Protein AF-A0A965HYM5-F1 (afdb_monomer_lite)

Radius of gyration: 10.59 Å; chains: 1; bounding box: 33×19×26 Å

pLDDT: mean 85.53, std 10.84, range [47.53, 94.56]

Foldseek 3Di:
DDDDFFFKKFFQDAPDPPDPQDGRWIFTFHDQDPQRWTFTCTPVRDGDIDDPPRTDMDTDPPD

Secondary structure (DSSP, 8-state):
----TT-EEEEEE---TT----TT-EEEEEEE-TT--EEEEETTS--PEEPBTTBEEEE----

Sequence (63 aa):
MSNKVGDRVRLIRCNDQYSNLPSGTTGTVDFIDGMGTIHVKWDNGSRLGLIPGEDSWCLEDNA

Structure (mmCIF, N/CA/C/O backbone):
data_AF-A0A965HYM5-F1
#
_entry.id   AF-A0A965HYM5-F1
#
loop_
_atom_site.group_PDB
_atom_site.id
_atom_site.type_symbol
_atom_site.label_atom_id
_atom_site.label_alt_id
_atom_site.label_comp_id
_atom_site.label_asym_id
_atom_site.label_entity_id
_atom_site.label_seq_id
_atom_site.pdbx_PDB_ins_code
_atom_site.Cartn_x
_atom_site.Cartn_y
_atom_site.Cartn_z
_atom_site.occupancy
_atom_site.B_iso_or_equiv
_atom_site.auth_seq_id
_atom_site.auth_comp_id
_atom_site.auth_asym_id
_atom_site.auth_atom_id
_atom_site.pdbx_PDB_model_num
ATOM 1 N N . MET A 1 1 ? -8.641 -9.950 -8.708 1.00 51.47 1 MET A N 1
ATOM 2 C CA . MET A 1 1 ? -9.025 -8.758 -7.925 1.00 51.47 1 MET A CA 1
ATOM 3 C C . MET A 1 1 ? -8.409 -7.560 -8.620 1.00 51.47 1 MET A C 1
ATOM 5 O O . MET A 1 1 ? -7.207 -7.572 -8.846 1.00 51.47 1 MET A O 1
ATOM 9 N N . SER A 1 2 ? -9.215 -6.605 -9.072 1.00 67.12 2 SER A N 1
ATOM 10 C CA . SER A 1 2 ? -8.736 -5.378 -9.715 1.00 67.12 2 SER A CA 1
ATOM 11 C C . SER A 1 2 ? -8.570 -4.306 -8.641 1.00 67.12 2 SER A C 1
ATOM 13 O O . SER A 1 2 ? -9.574 -3.744 -8.216 1.00 67.12 2 SER A O 1
ATOM 15 N N . ASN A 1 3 ? -7.339 -4.067 -8.183 1.00 77.12 3 ASN A N 1
ATOM 16 C CA . ASN A 1 3 ? -7.051 -2.939 -7.294 1.00 77.12 3 ASN A CA 1
ATOM 17 C C . ASN A 1 3 ? -7.106 -1.642 -8.114 1.00 77.12 3 ASN A C 1
ATOM 19 O O . ASN A 1 3 ? -6.531 -1.580 -9.204 1.00 77.12 3 ASN A O 1
ATOM 23 N N . LYS A 1 4 ? -7.769 -0.611 -7.596 1.00 85.88 4 LYS A N 1
ATOM 24 C CA . LYS A 1 4 ? -7.803 0.740 -8.173 1.00 85.88 4 LYS A CA 1
ATOM 25 C C . LYS A 1 4 ? -7.428 1.778 -7.120 1.00 85.88 4 LYS A C 1
ATOM 27 O O . LYS A 1 4 ?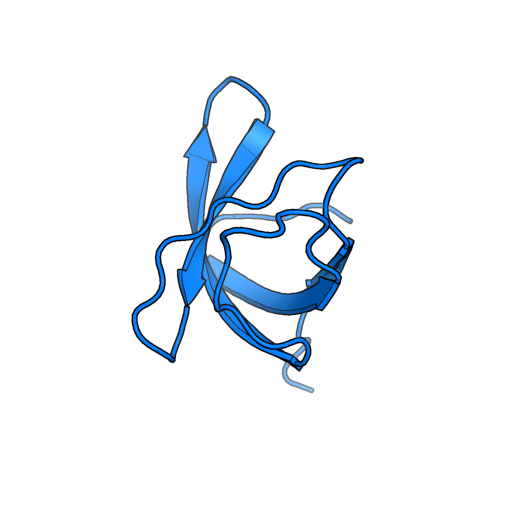 -7.540 1.548 -5.919 1.00 85.88 4 LYS A O 1
ATOM 32 N N . VAL A 1 5 ? -6.998 2.946 -7.588 1.00 90.19 5 VAL A N 1
ATOM 33 C CA . VAL A 1 5 ? -6.778 4.108 -6.719 1.00 90.19 5 VAL A CA 1
ATOM 34 C C . VAL A 1 5 ? -8.060 4.418 -5.944 1.00 90.19 5 VAL A C 1
ATOM 36 O O . VAL A 1 5 ? -9.149 4.445 -6.521 1.00 90.19 5 VAL A O 1
ATOM 39 N N . GLY A 1 6 ? -7.919 4.631 -4.636 1.00 89.88 6 GLY A N 1
ATOM 40 C CA . GLY A 1 6 ? -9.021 4.843 -3.700 1.00 89.88 6 GLY A CA 1
ATOM 41 C C . GLY A 1 6 ? -9.538 3.580 -3.008 1.00 89.88 6 GLY A C 1
ATOM 42 O O . GLY A 1 6 ? -10.299 3.709 -2.049 1.00 89.88 6 GLY A O 1
ATOM 43 N N . ASP A 1 7 ? -9.121 2.382 -3.426 1.00 91.88 7 ASP A N 1
ATOM 44 C CA . ASP A 1 7 ? -9.502 1.154 -2.726 1.00 91.88 7 ASP A CA 1
ATOM 45 C C . ASP A 1 7 ? -8.893 1.102 -1.323 1.00 91.88 7 ASP A C 1
ATOM 47 O O . ASP A 1 7 ? -7.741 1.490 -1.098 1.00 91.88 7 ASP A O 1
ATOM 51 N N . ARG A 1 8 ? -9.673 0.572 -0.378 1.00 93.50 8 ARG A N 1
ATOM 52 C CA . ARG A 1 8 ? -9.185 0.220 0.951 1.00 93.50 8 ARG A CA 1
ATOM 53 C C . ARG A 1 8 ? -8.592 -1.172 0.921 1.00 93.50 8 ARG A C 1
ATOM 55 O O . ARG A 1 8 ? -9.221 -2.114 0.447 1.00 93.50 8 ARG A O 1
ATOM 62 N N . VAL A 1 9 ? -7.379 -1.291 1.437 1.00 92.81 9 VAL A N 1
ATOM 63 C CA . VAL A 1 9 ? -6.640 -2.547 1.498 1.00 92.81 9 VAL A CA 1
ATOM 64 C C . VAL A 1 9 ? -6.181 -2.820 2.917 1.00 92.81 9 VAL A C 1
ATOM 66 O O . VAL A 1 9 ? -5.854 -1.903 3.671 1.00 92.81 9 VAL A O 1
ATOM 69 N N . ARG A 1 10 ? -6.106 -4.101 3.266 1.00 92.88 10 ARG A N 1
ATOM 70 C CA . ARG A 1 10 ? -5.507 -4.585 4.505 1.00 92.88 10 ARG A CA 1
ATOM 71 C C . ARG A 1 10 ? -4.308 -5.460 4.181 1.00 92.88 10 ARG A C 1
ATOM 73 O O . ARG A 1 10 ? -4.436 -6.433 3.436 1.00 92.88 10 ARG A O 1
ATOM 80 N N . LEU A 1 11 ? -3.157 -5.144 4.769 1.00 91.94 11 LEU A N 1
ATOM 81 C CA . LEU A 1 11 ? -1.967 -5.979 4.662 1.00 91.94 11 LEU A CA 1
ATOM 82 C C . LEU A 1 11 ? -2.232 -7.323 5.347 1.00 91.94 11 LEU A C 1
ATOM 84 O O . LEU A 1 11 ? -2.585 -7.359 6.522 1.00 91.94 11 LEU A O 1
ATOM 88 N N . ILE A 1 12 ? -2.019 -8.431 4.644 1.00 90.50 12 ILE A N 1
ATOM 89 C CA . ILE A 1 12 ? -2.064 -9.775 5.234 1.00 90.50 12 ILE A CA 1
ATOM 90 C C . ILE A 1 12 ? -0.649 -10.194 5.617 1.00 90.50 12 ILE A C 1
ATOM 92 O O . ILE A 1 12 ? -0.403 -10.616 6.745 1.00 90.50 12 ILE A O 1
ATOM 96 N N . ARG A 1 13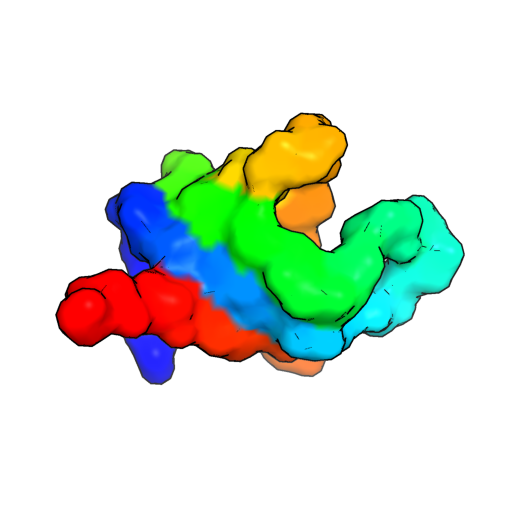 ? 0.290 -10.055 4.679 1.00 85.75 13 ARG A N 1
ATOM 97 C CA . ARG A 1 13 ? 1.692 -10.410 4.870 1.00 85.75 13 ARG A CA 1
ATOM 98 C C . ARG A 1 13 ? 2.559 -9.569 3.947 1.00 85.75 13 ARG A C 1
ATOM 100 O O . ARG A 1 13 ? 2.264 -9.473 2.761 1.00 85.75 13 ARG A O 1
ATOM 107 N N . CYS A 1 14 ? 3.636 -9.027 4.497 1.00 84.50 14 CYS A N 1
ATOM 108 C CA .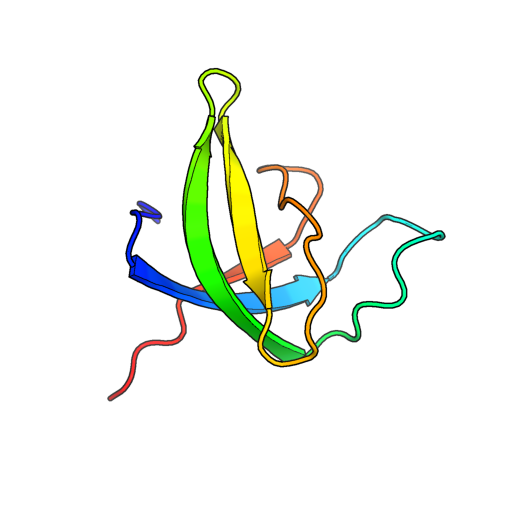 CYS A 1 14 ? 4.741 -8.480 3.726 1.00 84.50 14 CYS A CA 1
ATOM 109 C C . CYS A 1 14 ? 5.956 -9.391 3.916 1.00 84.50 14 CYS A C 1
ATOM 111 O O . CYS A 1 14 ? 6.178 -9.894 5.022 1.00 84.50 14 CYS A O 1
ATOM 113 N N . ASN A 1 15 ? 6.703 -9.650 2.843 1.00 72.25 15 ASN A N 1
ATOM 114 C CA . ASN A 1 15 ? 7.931 -10.449 2.909 1.00 72.25 15 ASN A CA 1
ATOM 115 C C . ASN A 1 15 ? 9.194 -9.592 3.131 1.00 72.25 15 ASN A C 1
ATOM 117 O O . ASN A 1 15 ? 10.307 -10.115 3.106 1.00 72.25 15 ASN A O 1
ATOM 121 N N . ASP A 1 16 ? 9.037 -8.288 3.364 1.00 72.88 16 ASP A N 1
ATOM 122 C CA . ASP A 1 16 ? 10.140 -7.368 3.616 1.00 72.88 16 ASP A CA 1
ATOM 123 C C . ASP A 1 16 ? 10.501 -7.316 5.110 1.00 72.88 16 ASP A C 1
ATOM 125 O O . ASP A 1 16 ? 9.760 -6.774 5.936 1.00 72.88 16 ASP A O 1
ATOM 129 N N . GLN A 1 17 ? 11.686 -7.838 5.437 1.00 65.88 17 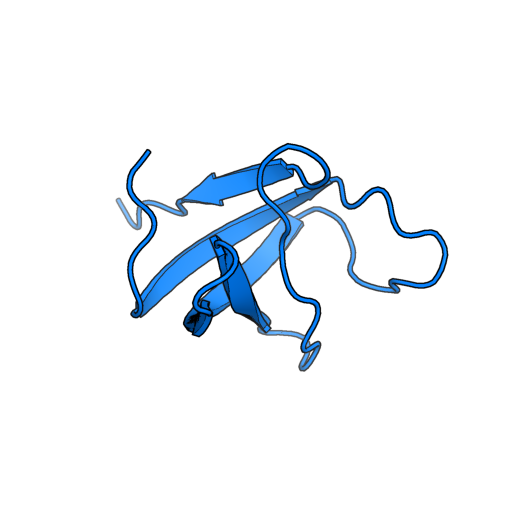GLN A N 1
ATOM 130 C CA . GLN A 1 17 ? 12.286 -7.822 6.777 1.00 65.88 17 GLN A CA 1
ATOM 131 C C . GLN A 1 17 ? 12.595 -6.414 7.320 1.00 65.88 17 GLN A C 1
ATOM 133 O O . GLN A 1 17 ? 12.834 -6.264 8.517 1.00 65.88 17 GLN A O 1
ATOM 138 N N . TYR A 1 18 ? 12.618 -5.390 6.464 1.00 68.31 18 TYR A N 1
ATOM 139 C CA . TYR A 1 18 ? 12.839 -3.994 6.846 1.00 68.31 18 TYR A CA 1
ATOM 140 C C . TYR A 1 18 ? 11.530 -3.220 7.028 1.00 68.31 18 TYR A C 1
ATOM 142 O O . TYR A 1 18 ? 11.533 -2.111 7.574 1.00 68.31 18 TYR A O 1
ATOM 150 N N . SER A 1 19 ? 10.402 -3.793 6.603 1.00 70.38 19 SER A N 1
ATOM 151 C CA . SER A 1 19 ? 9.100 -3.167 6.771 1.00 70.38 19 SER A CA 1
ATOM 152 C C . SER A 1 19 ? 8.596 -3.365 8.205 1.00 70.38 19 SER A C 1
ATOM 154 O O . SER A 1 19 ? 8.305 -4.466 8.661 1.00 70.38 19 SER A O 1
ATOM 156 N N . ASN A 1 20 ? 8.441 -2.264 8.941 1.00 76.62 20 ASN A N 1
ATOM 157 C CA . ASN A 1 20 ? 7.777 -2.268 10.250 1.00 76.62 20 ASN A CA 1
ATOM 158 C C . ASN A 1 20 ? 6.246 -2.241 10.114 1.00 76.62 20 ASN A C 1
ATOM 160 O O . ASN A 1 20 ? 5.564 -1.766 11.020 1.00 76.62 20 ASN A O 1
ATOM 164 N N . LEU A 1 21 ? 5.692 -2.649 8.967 1.00 83.38 21 LEU A N 1
ATOM 165 C CA . LEU A 1 21 ? 4.258 -2.589 8.716 1.00 83.38 21 LEU A CA 1
ATOM 166 C C . LEU A 1 21 ? 3.604 -3.867 9.262 1.00 83.38 21 LEU A C 1
ATOM 168 O O . LEU A 1 21 ? 3.788 -4.935 8.677 1.00 83.38 21 LEU A O 1
ATOM 172 N N . PRO A 1 22 ? 2.852 -3.803 10.377 1.00 84.31 22 PRO A N 1
ATOM 173 C CA . PRO A 1 22 ? 2.270 -5.005 10.945 1.00 84.31 22 PRO A CA 1
ATOM 174 C C . PRO A 1 22 ? 1.163 -5.551 10.040 1.00 84.31 22 PRO A C 1
ATOM 176 O O . PRO A 1 22 ? 0.377 -4.796 9.455 1.00 84.31 22 PRO A O 1
ATOM 179 N N . SER A 1 23 ? 1.063 -6.877 9.964 1.00 87.31 23 SER A N 1
ATOM 180 C CA . SER A 1 23 ? -0.092 -7.555 9.372 1.00 87.31 23 SER A CA 1
ATOM 181 C C . SER A 1 23 ? -1.386 -7.057 10.018 1.00 87.31 23 SER A C 1
ATOM 183 O O . SER A 1 23 ? -1.456 -6.890 11.235 1.00 87.31 23 SER A O 1
ATOM 185 N N . GLY A 1 24 ? -2.413 -6.838 9.209 1.00 89.38 24 GLY A N 1
ATOM 186 C CA . GLY A 1 24 ? -3.683 -6.249 9.618 1.00 89.38 24 GLY A CA 1
ATOM 187 C C . GLY A 1 24 ? -3.730 -4.728 9.492 1.00 89.38 24 GLY A C 1
ATOM 188 O O . GLY A 1 24 ? -4.821 -4.172 9.596 1.00 89.38 24 GLY A O 1
ATOM 189 N N . THR A 1 25 ? -2.602 -4.056 9.222 1.00 91.75 25 THR A N 1
ATOM 190 C CA . THR A 1 25 ? -2.618 -2.615 8.937 1.00 91.75 25 THR A CA 1
ATOM 191 C C . THR A 1 25 ? -3.442 -2.349 7.693 1.00 91.75 25 THR A C 1
ATOM 193 O O . THR A 1 25 ? -3.310 -3.040 6.682 1.00 91.75 25 THR A O 1
ATOM 196 N N . THR A 1 26 ? -4.283 -1.331 7.776 1.00 93.94 26 THR A N 1
ATOM 197 C CA . THR A 1 26 ? -5.147 -0.893 6.694 1.00 93.94 26 THR A CA 1
ATOM 198 C C . THR A 1 26 ? -4.609 0.383 6.061 1.00 93.94 26 THR A C 1
ATOM 200 O O . THR A 1 26 ? -3.876 1.160 6.681 1.00 93.94 26 THR A O 1
ATOM 203 N N . GLY A 1 27 ? -4.922 0.577 4.789 1.00 93.69 27 GLY A N 1
ATOM 204 C CA . GLY A 1 27 ? -4.459 1.714 4.016 1.00 93.69 27 GLY A CA 1
ATOM 205 C C . GLY A 1 27 ? -5.317 1.935 2.786 1.00 93.69 27 GLY A C 1
ATOM 206 O O . GLY A 1 27 ? -6.167 1.115 2.438 1.00 93.69 27 GLY A O 1
ATOM 207 N N . THR A 1 28 ? -5.104 3.071 2.138 1.00 94.56 28 THR A N 1
ATOM 208 C CA . THR A 1 28 ? -5.808 3.434 0.907 1.00 94.56 28 THR A CA 1
ATOM 209 C C . THR A 1 28 ? -4.826 3.452 -0.251 1.00 94.56 28 THR A C 1
ATOM 211 O O . THR A 1 28 ? -3.750 4.040 -0.132 1.00 94.56 28 THR A O 1
ATOM 214 N N . 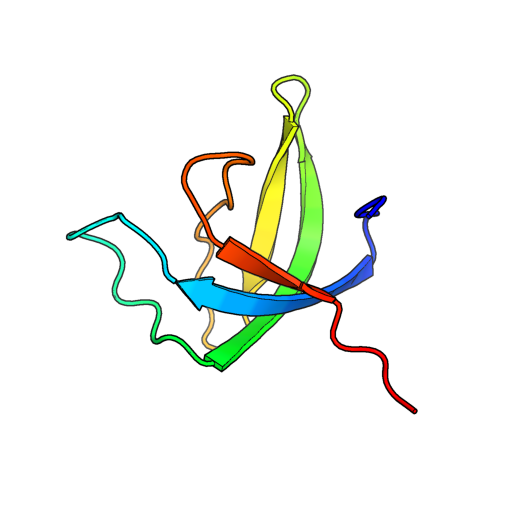VAL A 1 29 ? -5.184 2.822 -1.370 1.00 93.81 29 VAL A N 1
ATOM 215 C CA . VAL A 1 29 ? -4.373 2.868 -2.593 1.00 93.81 29 VAL A CA 1
ATOM 216 C C . VAL A 1 29 ? -4.306 4.310 -3.090 1.00 93.81 29 VAL A C 1
ATOM 218 O O . VAL A 1 29 ? -5.331 4.902 -3.428 1.00 93.81 29 VAL A O 1
ATOM 221 N N . ASP A 1 30 ? -3.099 4.864 -3.131 1.00 94.25 30 ASP A N 1
ATOM 222 C CA . ASP A 1 30 ? -2.824 6.234 -3.569 1.00 94.25 30 ASP A CA 1
ATOM 223 C C . ASP A 1 30 ? -2.490 6.268 -5.064 1.00 94.25 30 ASP A C 1
ATOM 225 O O . ASP A 1 30 ? -3.003 7.090 -5.819 1.00 94.25 30 ASP A O 1
ATOM 229 N N . PHE A 1 31 ? -1.668 5.319 -5.518 1.00 92.69 31 PHE A N 1
ATOM 230 C CA . PHE A 1 31 ? -1.206 5.261 -6.899 1.00 92.69 31 PHE A CA 1
ATOM 231 C C . PHE A 1 31 ? -0.774 3.842 -7.286 1.00 92.69 31 PHE A C 1
ATOM 233 O O . PHE A 1 31 ? -0.308 3.078 -6.446 1.00 92.69 31 PHE A O 1
ATOM 240 N N . ILE A 1 32 ? -0.911 3.488 -8.564 1.00 92.44 32 ILE A N 1
ATOM 241 C CA . ILE A 1 32 ? -0.350 2.254 -9.128 1.00 92.44 32 ILE A CA 1
ATOM 242 C C . ILE A 1 32 ? 0.626 2.672 -10.218 1.00 92.44 32 ILE A C 1
ATOM 244 O O . ILE A 1 32 ? 0.239 3.376 -11.152 1.00 92.44 32 ILE A O 1
ATOM 248 N N . ASP A 1 33 ? 1.887 2.272 -10.082 1.00 90.94 33 ASP A N 1
ATOM 249 C CA . ASP A 1 33 ? 2.909 2.637 -11.056 1.00 90.94 33 ASP A CA 1
ATOM 250 C C . ASP A 1 33 ? 2.874 1.757 -12.314 1.00 90.94 33 ASP A C 1
ATOM 252 O O . ASP A 1 33 ? 2.163 0.755 -12.400 1.00 90.94 33 ASP A O 1
ATOM 256 N N . GLY A 1 34 ? 3.658 2.144 -13.324 1.00 89.69 34 GLY A N 1
ATOM 257 C CA . GLY A 1 34 ? 3.731 1.425 -14.599 1.00 89.69 34 GLY A CA 1
ATOM 258 C C . GLY A 1 34 ? 4.340 0.021 -14.507 1.00 89.69 34 GLY A C 1
ATOM 259 O O . GLY A 1 34 ? 4.275 -0.714 -15.489 1.00 89.69 34 GLY A O 1
ATOM 260 N N . MET A 1 35 ? 4.919 -0.356 -13.361 1.00 88.06 35 MET A N 1
ATOM 261 C CA . MET A 1 35 ? 5.410 -1.713 -13.100 1.00 88.06 35 MET A CA 1
ATOM 262 C C . MET A 1 35 ? 4.367 -2.581 -12.381 1.00 88.06 35 MET A C 1
ATOM 264 O O . MET A 1 35 ? 4.567 -3.785 -12.248 1.00 88.06 35 MET A O 1
ATOM 268 N N . GLY A 1 36 ? 3.240 -1.997 -11.961 1.00 88.88 36 GLY A N 1
ATOM 269 C CA . GLY A 1 36 ? 2.181 -2.686 -11.230 1.00 88.88 36 GLY A CA 1
ATOM 270 C C . GLY A 1 36 ? 2.359 -2.672 -9.710 1.00 88.88 36 GLY A C 1
ATOM 271 O O . GLY A 1 36 ? 1.598 -3.353 -9.022 1.00 88.88 36 GLY A O 1
ATOM 272 N N . THR A 1 37 ? 3.312 -1.899 -9.174 1.00 91.31 37 THR A N 1
ATOM 273 C CA . THR A 1 37 ? 3.444 -1.701 -7.724 1.00 91.31 37 THR A CA 1
ATOM 274 C C . THR A 1 37 ? 2.315 -0.815 -7.231 1.00 91.31 37 THR A C 1
ATOM 276 O O . THR A 1 37 ? 2.017 0.234 -7.811 1.00 91.31 37 THR A O 1
ATOM 279 N N . ILE A 1 38 ? 1.701 -1.216 -6.126 1.00 92.75 38 ILE A N 1
ATOM 280 C CA . ILE A 1 38 ? 0.579 -0.506 -5.527 1.00 92.75 38 ILE A CA 1
ATOM 281 C C . ILE A 1 38 ? 1.109 0.333 -4.373 1.00 92.75 38 ILE A C 1
ATOM 283 O O . ILE A 1 38 ? 1.467 -0.180 -3.316 1.00 92.75 38 ILE A O 1
ATOM 287 N N . HIS A 1 39 ? 1.144 1.643 -4.569 1.00 93.38 39 HIS A N 1
ATOM 288 C CA . HIS A 1 39 ? 1.524 2.601 -3.542 1.00 93.38 39 HIS A CA 1
ATOM 289 C C . HIS A 1 39 ? 0.324 2.842 -2.635 1.00 93.38 39 HIS A C 1
ATOM 291 O O . HIS A 1 39 ? -0.722 3.326 -3.074 1.00 93.38 39 HIS A O 1
ATOM 297 N N . VAL A 1 40 ? 0.468 2.473 -1.365 1.00 93.12 40 VAL A N 1
ATOM 298 C CA . VAL A 1 40 ? -0.599 2.565 -0.369 1.00 93.12 40 VAL A CA 1
ATOM 299 C C . VAL A 1 40 ? -0.231 3.613 0.668 1.00 93.12 40 VAL A C 1
ATOM 301 O O . VAL A 1 40 ? 0.856 3.600 1.251 1.00 93.12 40 VAL A O 1
ATOM 304 N N . LYS A 1 41 ? -1.173 4.514 0.934 1.00 93.94 41 LYS A N 1
ATOM 305 C CA . LYS A 1 41 ? -1.124 5.404 2.085 1.00 93.94 41 LYS A CA 1
ATOM 306 C C . LYS A 1 41 ? -1.701 4.659 3.283 1.00 93.94 41 LYS A C 1
ATOM 308 O O . LYS A 1 41 ? -2.919 4.570 3.440 1.00 93.94 41 LYS A O 1
ATOM 313 N N . TRP A 1 42 ? -0.818 4.085 4.092 1.00 93.25 42 TRP A N 1
ATOM 314 C CA . TRP A 1 42 ? -1.200 3.316 5.272 1.00 93.25 42 TRP A CA 1
ATOM 315 C C . TRP A 1 42 ? -1.645 4.229 6.413 1.00 93.25 42 TRP A C 1
ATOM 317 O O . TRP A 1 42 ? -1.083 5.308 6.616 1.00 93.25 42 TRP A O 1
ATOM 327 N N . ASP A 1 43 ? -2.619 3.775 7.199 1.00 92.25 43 ASP A N 1
ATOM 328 C CA . ASP A 1 43 ? -3.206 4.571 8.287 1.00 92.25 43 ASP A CA 1
ATOM 329 C C . ASP A 1 43 ? -2.204 4.849 9.418 1.00 92.25 43 ASP A C 1
ATOM 331 O O . ASP A 1 43 ? -2.305 5.852 10.120 1.00 92.25 43 ASP A O 1
ATOM 335 N N . ASN A 1 44 ? -1.188 3.994 9.567 1.00 88.38 44 ASN A N 1
ATOM 336 C CA . ASN A 1 44 ? -0.091 4.191 10.514 1.00 88.38 44 ASN A CA 1
ATOM 337 C C . ASN A 1 44 ? 0.991 5.173 10.015 1.00 88.38 44 ASN A C 1
ATOM 339 O O . ASN A 1 44 ? 2.021 5.331 10.666 1.00 88.38 44 ASN A O 1
ATOM 343 N N . GLY A 1 45 ? 0.791 5.801 8.852 1.00 87.75 45 GLY A N 1
ATOM 344 C CA . GLY A 1 45 ? 1.739 6.729 8.235 1.00 87.75 45 GLY A CA 1
ATOM 345 C C . GLY A 1 45 ? 2.839 6.067 7.398 1.00 87.75 45 GLY A C 1
ATOM 346 O O . GLY A 1 45 ? 3.666 6.781 6.826 1.00 87.75 45 GLY A O 1
ATOM 347 N N . SER A 1 46 ? 2.851 4.734 7.288 1.00 87.94 46 SER A N 1
ATOM 348 C CA . SER A 1 46 ? 3.758 4.018 6.385 1.00 87.94 46 SER A CA 1
ATOM 349 C C . SER A 1 46 ? 3.461 4.340 4.916 1.00 87.94 46 SER A C 1
ATOM 351 O O . SER A 1 46 ? 2.350 4.727 4.544 1.00 87.94 46 SER A O 1
ATOM 353 N N . ARG A 1 47 ? 4.473 4.152 4.066 1.00 84.62 47 ARG A N 1
ATOM 354 C CA . ARG A 1 47 ? 4.408 4.326 2.605 1.00 84.62 47 ARG A CA 1
ATOM 355 C C . ARG A 1 47 ? 4.933 3.100 1.858 1.00 84.62 47 ARG A C 1
ATOM 357 O O . ARG A 1 47 ? 5.475 3.227 0.766 1.00 84.62 47 ARG A O 1
ATOM 364 N N . LEU A 1 48 ? 4.844 1.927 2.485 1.00 88.12 48 LEU A N 1
ATOM 365 C CA . LEU A 1 48 ? 5.259 0.676 1.861 1.00 88.12 48 LEU A CA 1
ATOM 366 C C . LEU A 1 48 ? 4.426 0.429 0.593 1.00 88.12 48 LEU A C 1
ATOM 368 O O . LEU A 1 48 ? 3.194 0.461 0.653 1.00 88.12 48 LEU A O 1
ATOM 372 N N . GLY A 1 49 ? 5.101 0.192 -0.530 1.00 90.44 49 GLY A N 1
ATOM 373 C CA . GLY A 1 49 ? 4.461 -0.270 -1.759 1.00 90.44 49 GLY A CA 1
ATOM 374 C C . GLY A 1 49 ? 4.204 -1.773 -1.694 1.00 90.44 49 GLY A C 1
ATOM 375 O O . GLY A 1 49 ? 5.024 -2.506 -1.154 1.00 90.44 49 GLY A O 1
ATOM 376 N N . LEU A 1 50 ? 3.070 -2.218 -2.229 1.00 90.81 50 LEU A N 1
ATOM 377 C CA . LEU A 1 50 ? 2.732 -3.633 -2.349 1.00 90.81 50 LEU A CA 1
ATOM 378 C C . LEU A 1 50 ? 3.077 -4.131 -3.748 1.00 90.81 50 LEU A C 1
ATOM 380 O O . LEU A 1 50 ? 2.635 -3.547 -4.744 1.00 90.81 50 LEU A O 1
ATOM 384 N N . ILE A 1 51 ? 3.815 -5.233 -3.817 1.00 90.81 51 ILE A N 1
ATOM 385 C CA . ILE A 1 51 ? 4.207 -5.871 -5.071 1.00 90.81 51 ILE A CA 1
ATOM 386 C C . ILE A 1 51 ? 3.334 -7.115 -5.296 1.00 90.81 51 ILE A C 1
ATOM 388 O O . ILE A 1 51 ? 3.394 -8.067 -4.508 1.00 90.81 51 ILE A O 1
ATOM 392 N N . PRO A 1 52 ? 2.522 -7.160 -6.372 1.00 88.44 52 PRO A N 1
ATOM 393 C CA . PRO A 1 52 ? 1.763 -8.356 -6.725 1.00 88.44 52 PRO A CA 1
ATOM 394 C C . PRO A 1 52 ? 2.666 -9.576 -6.913 1.00 88.44 52 PRO A C 1
ATOM 396 O O . PRO A 1 52 ? 3.554 -9.577 -7.757 1.00 88.44 52 PRO A O 1
ATOM 399 N N . GLY A 1 53 ? 2.403 -10.634 -6.143 1.00 87.94 53 GLY A N 1
ATOM 400 C CA . GLY A 1 53 ? 3.172 -11.882 -6.181 1.00 87.94 53 GLY A CA 1
ATOM 401 C C . GLY A 1 53 ? 4.260 -11.992 -5.110 1.00 87.94 53 GLY A C 1
ATOM 402 O O . GLY A 1 53 ? 4.675 -13.111 -4.817 1.00 87.94 53 GLY A O 1
ATOM 403 N N . GLU A 1 54 ? 4.660 -10.884 -4.481 1.00 88.94 54 GLU A N 1
ATOM 404 C CA . GLU A 1 54 ? 5.568 -10.894 -3.324 1.00 88.94 54 GLU A CA 1
ATOM 405 C C . GLU A 1 54 ? 4.819 -10.613 -2.019 1.00 88.94 54 GLU A C 1
ATOM 407 O O . GLU A 1 54 ? 4.970 -11.345 -1.036 1.00 88.94 54 GLU A O 1
ATOM 412 N N . ASP A 1 55 ? 3.953 -9.598 -2.031 1.00 90.00 55 ASP A N 1
ATOM 413 C CA . ASP A 1 55 ? 3.126 -9.226 -0.890 1.00 90.00 55 ASP A CA 1
ATOM 414 C C . ASP A 1 55 ? 1.725 -9.834 -0.977 1.00 90.00 55 ASP A C 1
ATOM 416 O O . ASP A 1 55 ? 1.212 -10.180 -2.043 1.00 90.00 55 ASP A O 1
ATOM 420 N N . SER A 1 56 ? 1.077 -9.966 0.180 1.00 90.56 56 SER A N 1
ATOM 421 C CA . SER A 1 56 ? -0.301 -10.443 0.297 1.00 90.56 56 SER A CA 1
ATOM 422 C C . SER A 1 56 ? -1.163 -9.414 1.016 1.00 90.56 56 SER A C 1
ATOM 424 O O . SER A 1 56 ? -0.849 -8.986 2.129 1.00 90.56 56 SER A O 1
ATOM 426 N N . TRP A 1 57 ? -2.288 -9.058 0.406 1.00 92.06 57 TRP A N 1
ATOM 427 C CA . TRP A 1 57 ? -3.274 -8.127 0.948 1.00 92.06 57 TRP A CA 1
ATOM 428 C C . TRP A 1 57 ? -4.680 -8.505 0.475 1.00 92.06 57 TRP A C 1
ATOM 430 O O . TRP A 1 57 ? -4.843 -9.262 -0.483 1.00 92.06 57 TRP A O 1
ATOM 440 N N . CYS A 1 58 ? -5.698 -7.973 1.143 1.00 91.50 58 CYS A N 1
ATOM 441 C CA . CYS A 1 58 ? -7.085 -8.060 0.693 1.00 91.50 58 CYS A CA 1
ATOM 442 C C . CYS A 1 58 ? -7.706 -6.672 0.562 1.00 91.50 58 CYS A C 1
ATOM 444 O O . CYS A 1 58 ? -7.283 -5.732 1.237 1.00 91.50 58 CYS A O 1
ATOM 446 N N . LEU A 1 59 ? -8.717 -6.562 -0.303 1.00 90.69 59 LEU A N 1
ATOM 447 C CA . LEU A 1 59 ? -9.619 -5.418 -0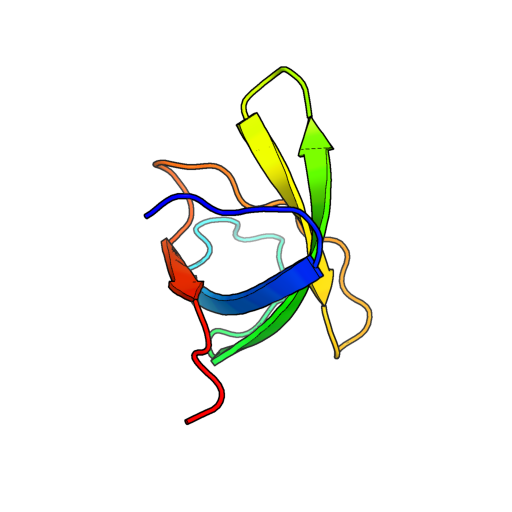.288 1.00 90.69 59 LEU A CA 1
ATOM 448 C C . LEU A 1 59 ? -10.442 -5.475 0.996 1.00 90.69 59 LEU A C 1
ATOM 450 O O . LEU A 1 59 ? -10.947 -6.529 1.387 1.00 90.69 59 LEU A O 1
ATOM 454 N N . GLU A 1 60 ? -10.533 -4.341 1.669 1.00 83.12 60 GLU A N 1
ATOM 455 C CA . GLU A 1 60 ? -11.436 -4.167 2.789 1.00 83.12 60 GLU A CA 1
ATOM 456 C C . GLU A 1 60 ? -12.761 -3.658 2.221 1.00 83.12 60 GLU A C 1
ATOM 458 O O . GLU A 1 60 ? -12.948 -2.460 2.008 1.00 83.12 60 GLU A O 1
ATOM 463 N N . ASP A 1 61 ? -13.660 -4.591 1.906 1.00 64.00 61 ASP A N 1
ATOM 464 C CA . ASP A 1 61 ? -15.036 -4.251 1.566 1.00 64.00 61 ASP A CA 1
ATOM 465 C C . ASP A 1 61 ? -15.709 -3.716 2.836 1.00 64.00 61 ASP A C 1
ATOM 467 O O . ASP A 1 61 ? -15.981 -4.462 3.779 1.00 64.00 61 ASP A O 1
ATOM 471 N N . ASN A 1 62 ? -15.942 -2.402 2.880 1.00 53.66 62 ASN A N 1
ATOM 472 C CA . ASN A 1 62 ? -16.837 -1.796 3.861 1.00 53.66 62 ASN A CA 1
ATOM 473 C C . ASN A 1 62 ? -18.262 -2.267 3.534 1.00 53.66 62 ASN A C 1
ATOM 475 O O . ASN A 1 62 ? -18.938 -1.652 2.708 1.00 53.66 62 ASN A O 1
ATOM 479 N N . ALA A 1 63 ? -18.659 -3.402 4.110 1.00 47.53 63 ALA A N 1
ATOM 480 C CA . ALA A 1 63 ? -20.040 -3.876 4.121 1.00 47.53 63 ALA A CA 1
ATOM 481 C C . ALA A 1 63 ? -20.930 -2.971 4.984 1.00 47.53 63 ALA A C 1
ATOM 483 O O . ALA A 1 63 ? -20.438 -2.475 6.025 1.00 47.53 63 ALA A O 1
#